Protein AF-A0A924A4Z1-F1 (afdb_monomer_lite)

pLDDT: mean 86.4, std 11.59, range [48.19, 97.5]

Structure (mmCIF, N/CA/C/O backbone):
data_AF-A0A924A4Z1-F1
#
_entry.id   AF-A0A924A4Z1-F1
#
loop_
_atom_site.group_PDB
_atom_site.id
_atom_site.type_symbol
_atom_site.label_atom_id
_atom_site.label_alt_id
_atom_site.label_comp_id
_atom_site.label_asym_id
_atom_site.label_entity_id
_atom_site.label_seq_id
_atom_site.pdbx_PDB_ins_code
_atom_site.Cartn_x
_atom_site.Cartn_y
_atom_site.Cartn_z
_atom_site.occupancy
_atom_site.B_iso_or_equiv
_atom_site.auth_seq_id
_atom_site.auth_comp_id
_atom_site.auth_asym_id
_atom_site.auth_atom_id
_atom_site.pdbx_PDB_model_num
ATOM 1 N N . MET A 1 1 ? -1.422 -0.629 0.205 1.00 92.12 1 MET A N 1
ATOM 2 C CA . MET A 1 1 ? -0.437 -0.973 -0.841 1.00 92.12 1 MET A CA 1
ATOM 3 C C . MET A 1 1 ? 0.072 0.303 -1.486 1.00 92.12 1 MET A C 1
ATOM 5 O O . MET A 1 1 ? -0.735 1.196 -1.725 1.00 92.12 1 MET A O 1
ATOM 9 N N . LEU A 1 2 ? 1.383 0.401 -1.716 1.00 89.94 2 LEU A N 1
ATOM 10 C CA . LEU A 1 2 ? 2.022 1.593 -2.284 1.00 89.94 2 LEU A CA 1
ATOM 11 C C . LEU A 1 2 ? 2.417 1.379 -3.752 1.00 89.94 2 LEU A C 1
ATOM 13 O O . LEU A 1 2 ? 2.917 0.307 -4.111 1.00 89.94 2 LEU A O 1
ATOM 17 N N . GLY A 1 3 ? 2.223 2.412 -4.569 1.00 86.44 3 GLY A N 1
ATOM 18 C CA . GLY A 1 3 ? 2.464 2.406 -6.009 1.00 86.44 3 GLY A CA 1
ATOM 19 C C . GLY A 1 3 ? 3.939 2.302 -6.414 1.00 86.44 3 GLY A C 1
ATOM 20 O O . GLY A 1 3 ? 4.855 2.398 -5.589 1.00 86.44 3 GLY A O 1
ATOM 21 N N . SER A 1 4 ? 4.161 2.007 -7.694 1.00 85.06 4 SER A N 1
ATOM 22 C CA . SER A 1 4 ? 5.479 1.907 -8.320 1.00 85.06 4 SER A CA 1
ATOM 23 C C . SER A 1 4 ? 5.419 2.295 -9.794 1.00 85.06 4 SER A C 1
ATOM 25 O O . SER A 1 4 ? 4.556 1.812 -10.533 1.00 85.06 4 SER A O 1
ATOM 27 N N . ALA A 1 5 ? 6.424 3.061 -10.226 1.00 82.50 5 ALA A N 1
ATOM 28 C CA . ALA A 1 5 ? 6.634 3.469 -11.610 1.00 82.50 5 ALA A CA 1
ATOM 29 C C . ALA A 1 5 ? 7.163 2.342 -12.514 1.00 82.50 5 ALA A C 1
ATOM 31 O O . ALA A 1 5 ? 7.508 2.580 -13.666 1.00 82.50 5 ALA A O 1
ATOM 32 N N . ASN A 1 6 ? 7.212 1.102 -12.020 1.00 84.44 6 ASN A N 1
ATOM 33 C CA . ASN A 1 6 ? 7.489 -0.093 -12.807 1.00 84.44 6 ASN A CA 1
ATOM 34 C C . ASN A 1 6 ? 6.265 -1.031 -12.783 1.00 84.44 6 ASN A C 1
ATOM 36 O O . ASN A 1 6 ? 5.872 -1.512 -11.721 1.00 84.44 6 ASN A O 1
ATOM 40 N N . LEU A 1 7 ? 5.635 -1.258 -13.943 1.00 84.19 7 LEU A N 1
ATOM 41 C CA . LEU A 1 7 ? 4.348 -1.962 -14.035 1.00 84.19 7 LEU A CA 1
ATOM 42 C C . LEU A 1 7 ? 4.433 -3.431 -13.570 1.00 84.19 7 LEU A C 1
ATOM 44 O O . LEU A 1 7 ? 3.534 -3.865 -12.844 1.00 84.19 7 LEU A O 1
ATOM 48 N N . PRO A 1 8 ? 5.505 -4.190 -13.881 1.00 86.56 8 PRO A N 1
ATOM 49 C CA . PRO A 1 8 ? 5.734 -5.500 -13.271 1.00 86.56 8 PRO A CA 1
ATOM 50 C C . PRO A 1 8 ? 5.772 -5.456 -11.738 1.00 86.56 8 PRO A C 1
ATOM 52 O O . PRO A 1 8 ? 5.078 -6.231 -11.083 1.00 86.56 8 PRO A O 1
ATOM 55 N N . THR A 1 9 ? 6.511 -4.506 -11.154 1.00 86.44 9 THR A N 1
ATOM 56 C CA . THR A 1 9 ? 6.572 -4.312 -9.694 1.00 86.44 9 THR A CA 1
ATOM 57 C C . THR A 1 9 ? 5.196 -3.983 -9.116 1.00 86.44 9 THR A C 1
ATOM 59 O O . THR A 1 9 ? 4.805 -4.546 -8.094 1.00 86.44 9 THR A O 1
ATOM 62 N N . LEU A 1 10 ? 4.443 -3.094 -9.770 1.00 88.94 10 LEU A N 1
ATOM 63 C CA . LEU A 1 10 ? 3.084 -2.729 -9.371 1.00 88.94 10 LEU A CA 1
ATOM 64 C C . LEU A 1 10 ? 2.155 -3.951 -9.374 1.00 88.94 10 LEU A C 1
ATOM 66 O O . LEU A 1 10 ? 1.456 -4.206 -8.396 1.00 88.94 10 LEU A O 1
ATOM 70 N N . THR A 1 11 ? 2.201 -4.735 -10.450 1.00 90.38 11 THR A N 1
ATOM 71 C CA . THR A 1 11 ? 1.387 -5.944 -10.624 1.00 90.38 11 THR A CA 1
ATOM 72 C C . THR A 1 11 ? 1.734 -7.002 -9.580 1.00 90.38 11 THR A C 1
ATOM 74 O O . THR A 1 11 ? 0.835 -7.612 -9.003 1.00 90.38 11 THR A O 1
ATOM 77 N N . ASN A 1 12 ? 3.023 -7.184 -9.278 1.00 90.12 12 ASN A N 1
ATOM 78 C CA . ASN A 1 12 ? 3.459 -8.093 -8.222 1.00 90.12 12 ASN A CA 1
ATOM 79 C C . ASN A 1 12 ? 2.903 -7.670 -6.854 1.00 90.12 12 ASN A C 1
ATOM 81 O O . ASN A 1 12 ? 2.313 -8.479 -6.142 1.00 90.12 12 ASN A O 1
ATOM 85 N N . ARG A 1 13 ? 2.990 -6.375 -6.519 1.00 92.19 13 ARG A N 1
ATOM 86 C CA . ARG A 1 13 ? 2.406 -5.837 -5.278 1.00 92.19 13 ARG A CA 1
ATOM 87 C C . ARG A 1 13 ? 0.898 -6.067 -5.213 1.00 92.19 13 ARG A C 1
ATOM 89 O O . ARG A 1 13 ? 0.402 -6.431 -4.150 1.00 92.19 13 ARG A O 1
ATOM 96 N N . VAL A 1 14 ? 0.183 -5.902 -6.330 1.00 94.62 14 VAL A N 1
ATOM 97 C CA . VAL A 1 14 ? -1.258 -6.197 -6.411 1.00 94.62 14 VAL A CA 1
ATOM 98 C C . VAL A 1 14 ? -1.539 -7.662 -6.089 1.00 94.62 14 VAL A C 1
ATOM 100 O O . VAL A 1 14 ? -2.450 -7.936 -5.312 1.00 94.62 14 VAL A O 1
ATOM 103 N N . ASN A 1 15 ? -0.762 -8.597 -6.642 1.00 93.25 15 ASN A N 1
ATOM 104 C CA . ASN A 1 15 ? -0.931 -10.024 -6.356 1.00 93.25 15 ASN A CA 1
ATOM 105 C C . ASN A 1 15 ? -0.699 -10.328 -4.868 1.00 93.25 15 ASN A C 1
ATOM 107 O O . ASN A 1 15 ? -1.556 -10.937 -4.236 1.00 93.25 15 ASN A O 1
ATOM 111 N N . ILE A 1 16 ? 0.373 -9.793 -4.282 1.00 92.12 16 ILE A N 1
ATOM 112 C CA . ILE A 1 16 ? 0.667 -9.930 -2.847 1.00 92.12 16 ILE A CA 1
ATOM 113 C C . ILE A 1 16 ? -0.482 -9.383 -1.985 1.00 92.12 16 ILE A C 1
ATOM 115 O O . ILE A 1 16 ? -0.932 -10.022 -1.032 1.00 92.12 16 ILE A O 1
ATOM 119 N N . ALA A 1 17 ? -0.981 -8.186 -2.308 1.00 93.62 17 ALA A N 1
ATOM 120 C CA . ALA A 1 17 ? -2.090 -7.578 -1.579 1.00 93.62 17 ALA A CA 1
ATOM 121 C C . ALA A 1 17 ? -3.379 -8.406 -1.699 1.00 93.62 17 ALA A C 1
ATOM 123 O O . ALA A 1 17 ? -4.127 -8.513 -0.728 1.00 93.62 17 ALA A O 1
ATOM 124 N N . LEU A 1 18 ? -3.622 -9.016 -2.861 1.00 94.31 18 LEU A N 1
ATOM 125 C CA . LEU A 1 18 ? -4.758 -9.900 -3.097 1.00 94.31 18 LEU A CA 1
ATOM 126 C C . LEU A 1 18 ? -4.661 -11.204 -2.295 1.00 94.31 18 LEU A C 1
ATOM 128 O O . LEU A 1 18 ? -5.664 -11.654 -1.738 1.00 94.31 18 LEU A O 1
ATOM 132 N N . ASP A 1 19 ? -3.473 -11.793 -2.197 1.00 93.00 19 ASP A N 1
ATOM 133 C CA . ASP A 1 19 ? -3.257 -13.002 -1.402 1.00 93.00 19 ASP A CA 1
ATOM 134 C C . ASP A 1 19 ? -3.459 -12.717 0.087 1.00 93.00 19 ASP A C 1
ATOM 136 O O . ASP A 1 19 ? -4.177 -13.450 0.771 1.00 93.00 19 ASP A O 1
ATOM 140 N N . LEU A 1 20 ? -2.941 -11.587 0.582 1.00 91.88 20 LEU A N 1
ATOM 141 C CA . LEU A 1 20 ? -3.221 -11.127 1.943 1.00 91.88 20 LEU A CA 1
ATOM 142 C C . LEU A 1 20 ? -4.716 -10.884 2.165 1.00 91.88 20 LEU A C 1
ATOM 144 O O . LEU A 1 20 ? -5.249 -11.329 3.181 1.00 91.88 20 LEU A O 1
ATOM 148 N N . TYR A 1 21 ? -5.396 -10.235 1.217 1.00 93.38 21 TYR A N 1
ATOM 149 C CA . TYR A 1 21 ? -6.834 -9.981 1.284 1.00 93.38 21 TYR A CA 1
ATOM 150 C C . TYR A 1 21 ? -7.633 -11.275 1.472 1.00 93.38 21 TYR A C 1
ATOM 152 O O . TYR A 1 21 ? -8.470 -11.364 2.372 1.00 93.38 21 TYR A O 1
ATOM 160 N N . ARG A 1 22 ? -7.298 -12.313 0.697 1.00 90.38 22 ARG A N 1
ATOM 161 C CA . ARG A 1 22 ? -7.956 -13.627 0.740 1.00 90.38 22 ARG A CA 1
ATOM 162 C C . ARG A 1 22 ? -7.606 -14.430 1.994 1.00 90.38 22 ARG A C 1
ATOM 164 O O . ARG A 1 22 ? -8.496 -14.993 2.625 1.00 90.38 22 ARG A O 1
ATOM 171 N N . ILE A 1 23 ? -6.328 -14.487 2.371 1.00 91.50 23 ILE A N 1
ATOM 172 C CA . ILE A 1 23 ? -5.838 -15.353 3.458 1.00 91.50 23 ILE A CA 1
ATOM 173 C C . ILE A 1 23 ? -6.138 -14.756 4.837 1.00 91.50 23 ILE A C 1
ATOM 175 O O . ILE A 1 23 ? -6.455 -15.485 5.778 1.00 91.50 23 ILE A O 1
ATOM 179 N N . LYS A 1 24 ? -6.008 -13.433 4.986 1.00 87.38 24 LYS A N 1
ATOM 180 C CA . LYS A 1 24 ? -6.150 -12.740 6.276 1.00 87.38 24 LYS A CA 1
ATOM 181 C C . LYS A 1 24 ? -7.544 -12.170 6.520 1.00 87.38 24 LYS A C 1
ATOM 183 O O . LYS A 1 24 ? -7.746 -11.617 7.594 1.00 87.38 24 LYS A O 1
ATOM 188 N N . LYS A 1 25 ? -8.485 -12.341 5.578 1.00 85.75 25 LYS A N 1
ATOM 189 C CA . LYS A 1 25 ? -9.837 -11.755 5.625 1.00 85.75 25 LYS A CA 1
ATOM 190 C C . LYS A 1 25 ? -9.777 -10.242 5.868 1.00 85.75 25 LYS A C 1
ATOM 192 O O . LYS A 1 25 ? -10.322 -9.744 6.843 1.00 85.75 25 LYS A O 1
ATOM 197 N N . ILE A 1 26 ? -9.037 -9.532 5.019 1.00 92.25 26 ILE A N 1
ATOM 198 C CA . ILE A 1 26 ? -8.885 -8.075 5.134 1.00 92.25 26 ILE A CA 1
ATOM 199 C C . ILE A 1 26 ? -10.195 -7.391 4.727 1.00 92.25 26 ILE A C 1
ATOM 201 O O . ILE A 1 26 ? -10.719 -7.673 3.654 1.00 92.25 26 ILE A O 1
ATOM 205 N N . ASP A 1 27 ? -10.688 -6.460 5.544 1.00 92.69 27 ASP A N 1
ATOM 206 C CA . ASP A 1 27 ? -11.965 -5.775 5.292 1.00 92.69 27 ASP A CA 1
ATOM 207 C C . ASP A 1 27 ? -11.857 -4.663 4.240 1.00 92.69 27 ASP A C 1
ATOM 209 O O . ASP A 1 27 ? -12.751 -4.474 3.414 1.00 92.69 27 ASP A O 1
ATOM 213 N N . LYS A 1 28 ? -10.758 -3.901 4.281 1.00 95.38 28 LYS A N 1
ATOM 214 C CA . LYS A 1 28 ? -10.543 -2.701 3.464 1.00 95.38 28 LYS A CA 1
ATOM 215 C C . LYS A 1 28 ? -9.139 -2.708 2.865 1.00 95.38 28 LYS A C 1
ATOM 217 O O . LYS A 1 28 ? -8.161 -3.020 3.542 1.00 95.38 28 LYS A O 1
ATOM 222 N N . ILE A 1 29 ? -9.018 -2.310 1.603 1.00 97.00 29 ILE A N 1
ATOM 223 C CA . ILE A 1 29 ? -7.738 -2.133 0.913 1.00 97.00 29 ILE A CA 1
ATOM 224 C C . ILE A 1 29 ? -7.536 -0.651 0.625 1.00 97.00 29 ILE A C 1
ATOM 226 O O . ILE A 1 29 ? -8.370 -0.018 -0.009 1.00 97.00 29 ILE A O 1
ATOM 230 N N . ILE A 1 30 ? -6.391 -0.106 1.031 1.00 97.38 30 ILE A N 1
ATOM 231 C CA . ILE A 1 30 ? -5.952 1.227 0.607 1.00 97.38 30 ILE A CA 1
ATOM 232 C C . ILE A 1 30 ? -4.894 1.079 -0.486 1.00 97.38 30 ILE A C 1
ATOM 234 O O . ILE A 1 30 ? -3.904 0.360 -0.300 1.00 97.38 30 ILE A O 1
ATOM 238 N N . VAL A 1 31 ? -5.070 1.784 -1.600 1.00 96.75 31 VAL A N 1
ATOM 239 C CA . VAL A 1 31 ? -4.091 1.911 -2.686 1.00 96.75 31 VAL A CA 1
ATOM 240 C C . VAL A 1 31 ? -3.624 3.366 -2.771 1.00 96.75 31 VAL A 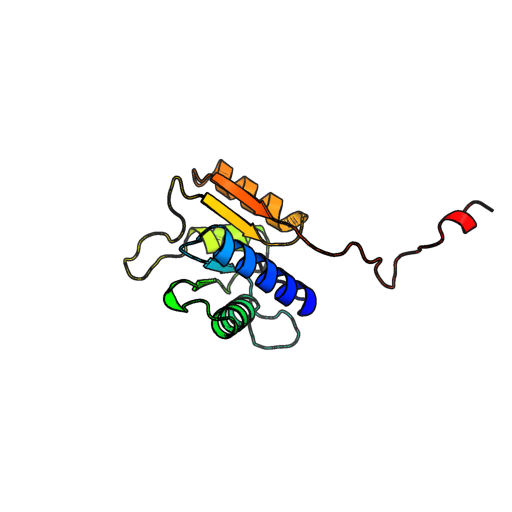C 1
ATOM 242 O O . VAL A 1 31 ? -4.441 4.272 -2.907 1.00 96.75 31 VAL A O 1
ATOM 245 N N . SER A 1 32 ? -2.317 3.598 -2.639 1.00 95.06 32 SER A N 1
ATOM 246 C CA . SER A 1 32 ? -1.720 4.940 -2.548 1.00 95.06 32 SER A CA 1
ATOM 247 C C . SER A 1 32 ? -0.555 5.070 -3.524 1.00 95.06 32 SER A C 1
ATOM 249 O O . SER A 1 32 ? 0.362 4.246 -3.504 1.00 95.06 32 SER A O 1
ATOM 251 N N . GLY A 1 33 ? -0.617 6.058 -4.415 1.00 91.69 33 GLY A N 1
ATOM 252 C CA . GLY A 1 33 ? 0.370 6.268 -5.473 1.00 91.69 33 GLY A CA 1
ATOM 253 C C . GLY A 1 33 ? -0.066 7.339 -6.470 1.00 91.69 33 GLY A C 1
ATOM 254 O O . GLY A 1 33 ? -1.167 7.276 -7.025 1.00 91.69 33 GLY A O 1
ATOM 255 N N . GLY A 1 34 ? 0.808 8.319 -6.691 1.00 87.25 34 GLY A N 1
ATOM 256 C CA . GLY A 1 34 ? 0.515 9.514 -7.468 1.00 87.25 34 GLY A CA 1
ATOM 257 C C . GLY A 1 34 ? 0.356 9.334 -8.974 1.00 87.25 34 GLY A C 1
ATOM 258 O O . GLY A 1 34 ? 0.535 8.258 -9.549 1.00 87.25 34 GLY A O 1
ATOM 259 N N . CYS A 1 35 ? 0.030 10.450 -9.623 1.00 81.75 35 CYS A N 1
ATOM 260 C CA . CYS A 1 35 ? -0.075 10.571 -11.075 1.00 81.75 35 CYS A CA 1
ATOM 261 C C . CYS A 1 35 ? 1.265 10.958 -11.717 1.00 81.75 35 CYS A C 1
ATOM 263 O O . CYS A 1 35 ? 2.035 11.733 -11.144 1.00 81.75 35 CYS A O 1
ATOM 265 N N . GLY A 1 36 ? 1.521 10.461 -12.931 1.00 60.62 36 GLY A N 1
ATOM 266 C CA . GLY A 1 36 ? 2.717 10.802 -13.715 1.00 60.62 36 GLY A CA 1
ATOM 267 C C . GLY A 1 36 ? 3.849 9.775 -13.659 1.00 60.62 36 GLY A C 1
ATOM 268 O O . GLY A 1 36 ? 4.930 10.027 -14.189 1.00 60.62 36 GLY A O 1
ATOM 269 N N . ALA A 1 37 ? 3.611 8.611 -13.058 1.00 54.06 37 ALA A N 1
ATOM 270 C CA . ALA A 1 37 ? 4.444 7.439 -13.275 1.00 54.06 37 ALA A CA 1
ATOM 271 C C . ALA A 1 37 ? 4.048 6.754 -14.600 1.00 54.06 37 ALA A C 1
ATOM 273 O O . ALA A 1 37 ? 2.871 6.715 -14.945 1.00 54.06 37 ALA A O 1
ATOM 274 N N . HIS A 1 38 ? 5.020 6.194 -15.334 1.00 48.19 38 HIS A N 1
ATOM 275 C CA . HIS A 1 38 ? 4.832 5.423 -16.584 1.00 48.19 38 HIS A CA 1
ATOM 276 C C . HIS A 1 38 ? 4.428 6.178 -17.860 1.00 48.19 38 HIS A C 1
ATOM 278 O O . HIS A 1 38 ? 3.641 5.638 -18.625 1.00 48.19 38 HIS A O 1
ATOM 284 N N . THR A 1 39 ? 4.908 7.391 -18.166 1.00 50.44 39 THR A N 1
ATOM 285 C CA . THR A 1 39 ? 4.579 8.102 -19.444 1.00 50.44 39 THR A CA 1
ATOM 286 C C . THR A 1 39 ? 3.071 8.272 -19.752 1.00 50.44 39 THR A C 1
ATOM 288 O O . THR A 1 39 ? 2.699 8.802 -20.794 1.00 50.44 39 THR A O 1
ATOM 291 N N . SER A 1 40 ? 2.207 7.844 -18.835 1.00 54.34 40 SER A N 1
ATOM 292 C CA . SER A 1 40 ? 0.767 7.688 -18.946 1.00 54.34 40 SER A CA 1
ATOM 293 C C . SER A 1 40 ? 0.123 8.695 -18.007 1.00 54.34 40 SER A C 1
ATOM 295 O O . SER A 1 40 ? 0.654 9.008 -16.940 1.00 54.34 40 SER A O 1
ATOM 297 N N . SER A 1 41 ? -1.034 9.215 -18.400 1.00 65.06 41 SER A N 1
ATOM 298 C CA . SER A 1 41 ? -1.850 10.109 -17.577 1.00 65.06 41 SER A CA 1
ATOM 299 C C . SER A 1 41 ? -2.518 9.395 -16.393 1.00 65.06 41 SER A C 1
ATOM 301 O O . SER A 1 41 ? -3.115 10.060 -15.548 1.00 65.06 41 SER A O 1
ATOM 303 N N . ILE A 1 42 ? -2.423 8.063 -16.311 1.00 75.38 42 ILE A N 1
ATOM 304 C CA . ILE A 1 42 ? -3.053 7.245 -15.269 1.00 75.38 42 ILE A CA 1
ATOM 305 C C . ILE A 1 42 ? -2.176 7.207 -14.010 1.00 75.38 42 ILE A C 1
ATOM 307 O O . ILE A 1 42 ? -0.973 6.960 -14.071 1.00 75.38 42 ILE A O 1
ATOM 311 N N . CYS A 1 43 ? -2.792 7.433 -12.850 1.00 88.44 43 CYS A N 1
ATOM 312 C CA . CYS A 1 43 ? -2.124 7.372 -11.552 1.00 88.44 43 CYS A CA 1
ATOM 313 C C . CYS A 1 43 ? -1.932 5.921 -11.100 1.00 88.44 43 CYS A C 1
ATOM 315 O O . CYS A 1 43 ? -2.800 5.073 -11.325 1.00 88.44 43 CYS A O 1
ATOM 317 N N . GLU A 1 44 ? -0.831 5.636 -10.402 1.00 91.06 44 GLU A N 1
ATOM 318 C CA . GLU A 1 44 ? -0.507 4.278 -9.941 1.00 91.06 44 GLU A CA 1
ATOM 319 C C . GLU A 1 44 ? -1.639 3.689 -9.089 1.00 91.06 44 GLU A C 1
ATOM 321 O O . GLU A 1 44 ? -1.967 2.511 -9.217 1.00 91.06 44 GLU A O 1
ATOM 326 N N . ALA A 1 45 ? -2.282 4.504 -8.247 1.00 94.12 45 ALA A N 1
ATOM 327 C CA . ALA A 1 45 ? -3.393 4.050 -7.418 1.00 94.12 45 ALA A CA 1
ATOM 328 C C . ALA A 1 45 ? -4.662 3.700 -8.209 1.00 94.12 45 ALA A C 1
ATOM 330 O O . ALA A 1 45 ? -5.386 2.788 -7.804 1.00 94.12 45 ALA A O 1
ATOM 331 N N . THR A 1 46 ? -4.916 4.353 -9.348 1.00 93.69 46 THR A N 1
ATOM 332 C CA . THR A 1 46 ? -5.998 3.942 -10.258 1.00 93.69 46 THR A CA 1
ATOM 333 C C . THR A 1 46 ? -5.686 2.594 -10.888 1.00 93.69 46 THR A C 1
ATOM 335 O O . THR A 1 46 ? -6.538 1.711 -10.864 1.00 93.69 46 THR A O 1
ATOM 338 N N . GLU A 1 47 ? -4.461 2.399 -11.373 1.00 93.25 47 GLU A N 1
ATOM 339 C CA . GLU A 1 47 ? -4.052 1.122 -11.963 1.00 93.25 47 GLU A CA 1
ATOM 340 C C . GLU A 1 47 ? -4.162 -0.024 -10.944 1.00 93.25 47 GLU A C 1
ATOM 342 O O . GLU A 1 47 ? -4.763 -1.062 -11.218 1.00 93.25 47 GLU A O 1
ATOM 347 N N . MET A 1 48 ? -3.689 0.199 -9.713 1.00 95.38 48 MET A N 1
ATOM 348 C CA . MET A 1 48 ? -3.837 -0.763 -8.616 1.00 95.38 48 MET A CA 1
ATOM 349 C C . MET A 1 48 ? -5.303 -1.106 -8.328 1.00 95.38 48 MET A C 1
ATOM 351 O O . MET A 1 48 ? -5.632 -2.283 -8.173 1.00 95.38 48 MET A O 1
ATOM 355 N N . LYS A 1 49 ? -6.190 -0.102 -8.261 1.00 96.62 49 LYS A N 1
ATOM 356 C CA . LYS A 1 49 ? -7.629 -0.321 -8.051 1.00 96.62 49 LYS A CA 1
ATOM 357 C C . LYS A 1 49 ? -8.227 -1.156 -9.185 1.00 96.62 49 LYS A C 1
ATOM 359 O O . LYS A 1 49 ? -8.908 -2.140 -8.907 1.00 96.62 49 LYS A O 1
ATOM 364 N N . ASN A 1 50 ? -7.940 -0.805 -10.436 1.00 95.19 50 ASN A N 1
ATOM 365 C CA . ASN A 1 50 ? -8.464 -1.504 -11.610 1.00 95.19 50 ASN A CA 1
ATOM 366 C C . ASN A 1 50 ? -8.042 -2.979 -11.622 1.00 95.19 50 ASN A C 1
ATOM 368 O O . ASN A 1 50 ? -8.881 -3.859 -11.815 1.00 95.19 50 ASN A O 1
ATOM 372 N N . LEU A 1 51 ? -6.765 -3.261 -11.346 1.00 95.62 51 LEU A N 1
ATOM 373 C CA . LEU A 1 51 ? -6.247 -4.629 -11.285 1.00 95.62 51 LEU A CA 1
ATOM 374 C C . LEU A 1 51 ? -6.886 -5.451 -10.155 1.00 95.62 51 LEU A C 1
ATOM 376 O O . LEU A 1 51 ? -7.160 -6.637 -10.344 1.00 95.62 51 LEU A O 1
ATOM 380 N N . LEU A 1 52 ? -7.142 -4.846 -8.990 1.00 97.44 52 LEU A N 1
ATOM 381 C CA . LEU A 1 52 ? -7.821 -5.515 -7.873 1.00 97.44 52 LEU A CA 1
ATOM 382 C C . LEU A 1 52 ? -9.284 -5.840 -8.206 1.00 97.44 52 LEU A C 1
ATOM 384 O O . LEU A 1 52 ? -9.720 -6.972 -7.983 1.00 97.44 52 LEU A O 1
ATOM 388 N N . VAL A 1 53 ? -10.020 -4.886 -8.784 1.00 97.50 53 VAL A N 1
ATOM 389 C CA . VAL A 1 53 ? -11.415 -5.088 -9.214 1.00 97.50 53 VAL A CA 1
ATOM 390 C C . VAL A 1 53 ? -11.497 -6.179 -10.281 1.00 97.50 53 VAL A C 1
ATOM 392 O O . VAL A 1 53 ? -12.301 -7.101 -10.157 1.00 97.50 53 VAL A O 1
ATOM 395 N N . ALA A 1 54 ? -10.602 -6.157 -11.274 1.00 97.00 54 ALA A N 1
ATOM 396 C CA . ALA A 1 54 ? -10.524 -7.193 -12.307 1.00 97.00 54 ALA A CA 1
ATOM 397 C C . ALA A 1 54 ? -10.249 -8.600 -11.735 1.00 97.00 54 ALA A C 1
ATOM 399 O O . ALA A 1 54 ? -10.629 -9.602 -12.337 1.00 97.00 54 ALA A O 1
ATOM 400 N N . LYS A 1 55 ? -9.614 -8.688 -10.559 1.00 96.25 55 LYS A N 1
ATOM 401 C CA . LYS A 1 55 ? -9.328 -9.941 -9.837 1.00 96.25 55 LYS A CA 1
ATOM 402 C C . LYS A 1 55 ? -10.407 -10.322 -8.807 1.00 96.25 55 LYS A C 1
ATOM 404 O O . LYS A 1 55 ? -10.207 -11.274 -8.044 1.00 96.25 55 LYS A O 1
ATOM 409 N N . GLY A 1 56 ? -11.543 -9.618 -8.801 1.00 95.31 56 GLY A N 1
ATOM 410 C CA . GLY A 1 56 ? -12.738 -9.955 -8.021 1.00 95.31 56 GLY A CA 1
ATOM 411 C C . GLY A 1 56 ? -12.835 -9.295 -6.644 1.00 95.31 56 GLY A C 1
ATOM 412 O O . GLY A 1 56 ? -13.649 -9.726 -5.831 1.00 95.31 56 GLY A O 1
ATOM 413 N N . VAL A 1 57 ? -12.019 -8.278 -6.352 1.00 96.50 57 VAL A N 1
ATOM 414 C CA . VAL A 1 57 ? -12.161 -7.484 -5.121 1.00 96.50 57 VAL A CA 1
ATOM 415 C C . VAL A 1 57 ? -13.315 -6.494 -5.288 1.00 96.50 57 VAL A C 1
ATOM 417 O O . VAL A 1 57 ? -13.391 -5.790 -6.294 1.00 96.50 57 VAL A O 1
ATOM 420 N N . ALA A 1 58 ? -14.206 -6.421 -4.298 1.00 95.44 58 ALA A N 1
ATOM 421 C CA . ALA A 1 58 ? -15.344 -5.508 -4.335 1.00 95.44 58 ALA A CA 1
ATOM 422 C C . ALA A 1 58 ? -14.879 -4.043 -4.325 1.00 95.44 58 ALA A C 1
ATOM 424 O O . ALA A 1 58 ? -14.080 -3.643 -3.476 1.00 95.44 58 ALA A O 1
ATOM 425 N N . GLU A 1 59 ? -15.387 -3.228 -5.250 1.00 95.38 59 GLU A N 1
ATOM 426 C CA . GLU A 1 59 ? -14.907 -1.855 -5.448 1.00 95.38 59 GLU A CA 1
ATOM 427 C C . GLU A 1 59 ? -15.072 -0.971 -4.199 1.00 95.38 59 GLU A C 1
ATOM 429 O O . GLU A 1 59 ? -14.181 -0.188 -3.875 1.00 95.38 59 GLU A O 1
ATOM 434 N N . ASN A 1 60 ? -16.166 -1.153 -3.457 1.00 94.12 60 ASN A N 1
ATOM 435 C CA . ASN A 1 60 ? -16.469 -0.448 -2.205 1.00 94.12 60 ASN A CA 1
ATOM 436 C C . ASN A 1 60 ? -15.516 -0.788 -1.041 1.00 94.12 60 ASN A C 1
ATOM 438 O O . ASN A 1 60 ? -15.494 -0.089 -0.030 1.00 94.12 60 ASN A O 1
ATOM 442 N N . SER A 1 61 ? -14.718 -1.851 -1.170 1.00 94.75 61 SER A N 1
ATOM 443 C CA . SER A 1 61 ? -13.673 -2.197 -0.202 1.00 94.75 61 SER A CA 1
ATOM 444 C C . SER A 1 61 ? -12.329 -1.528 -0.514 1.00 94.75 61 SER A C 1
ATOM 446 O O . SER A 1 61 ? -11.410 -1.611 0.301 1.00 94.75 61 SER A O 1
ATOM 448 N N . ILE A 1 62 ? -12.195 -0.852 -1.666 1.00 97.38 62 ILE A N 1
ATOM 449 C CA . ILE A 1 62 ? -10.937 -0.264 -2.138 1.00 97.38 62 ILE A CA 1
ATOM 450 C C . ILE A 1 62 ? -10.979 1.264 -2.036 1.00 97.38 62 ILE A C 1
ATOM 452 O O . ILE A 1 62 ? -11.726 1.944 -2.738 1.00 97.38 62 ILE A O 1
ATOM 456 N N . TYR A 1 63 ? -10.078 1.813 -1.230 1.00 97.19 63 TYR A N 1
ATOM 457 C CA . TYR A 1 63 ? -9.901 3.242 -1.007 1.00 97.19 63 TYR A CA 1
ATOM 458 C C . TYR A 1 63 ? -8.649 3.725 -1.732 1.00 97.19 63 TYR A C 1
ATOM 460 O O . TYR A 1 63 ? -7.564 3.167 -1.565 1.00 97.19 63 TYR A O 1
ATOM 468 N N . LYS A 1 64 ? -8.802 4.761 -2.556 1.00 95.19 64 LYS A N 1
ATOM 469 C CA . LYS A 1 64 ? -7.761 5.231 -3.473 1.00 95.19 64 LYS A CA 1
ATOM 470 C C . LYS A 1 64 ? -7.201 6.587 -3.045 1.00 95.19 64 LYS A C 1
ATOM 472 O O . LYS A 1 64 ? -7.958 7.483 -2.686 1.00 95.19 64 LYS A O 1
ATOM 477 N N . GLU A 1 65 ? -5.886 6.742 -3.160 1.00 94.94 65 GLU A N 1
ATOM 478 C CA . GLU A 1 65 ? -5.149 7.981 -2.910 1.00 94.94 65 GLU A CA 1
ATOM 479 C C . GLU A 1 65 ? -4.133 8.246 -4.039 1.00 94.94 65 GLU A C 1
ATOM 481 O O . GLU A 1 65 ? -3.289 7.400 -4.320 1.00 94.94 65 GLU A O 1
ATOM 486 N N . GLU A 1 66 ? -4.222 9.409 -4.697 1.00 94.19 66 GLU A N 1
ATOM 487 C CA . GLU A 1 66 ? -3.518 9.719 -5.965 1.00 94.19 66 GLU A CA 1
ATOM 488 C C . GLU A 1 66 ? -2.625 10.968 -5.923 1.00 94.19 66 GLU A C 1
ATOM 490 O O . GLU A 1 66 ? -2.111 11.420 -6.946 1.00 94.19 66 GLU A O 1
ATOM 495 N N . ASN A 1 67 ? -2.444 11.568 -4.754 1.00 90.50 67 ASN A N 1
ATOM 496 C CA . ASN A 1 67 ? -1.696 12.809 -4.580 1.00 90.50 67 ASN A CA 1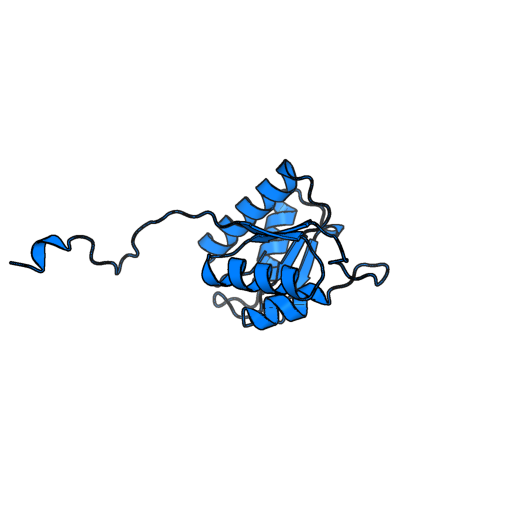
ATOM 497 C C . ASN A 1 67 ? -0.248 12.569 -4.133 1.00 90.50 67 ASN A C 1
ATOM 499 O O . ASN A 1 67 ? 0.572 13.494 -4.153 1.00 90.50 67 ASN A O 1
ATOM 503 N N . SER A 1 68 ? 0.088 11.356 -3.700 1.00 87.56 68 SER A N 1
ATOM 504 C CA . SER A 1 68 ? 1.398 11.037 -3.150 1.00 87.56 68 SER A CA 1
ATOM 505 C C . SER A 1 68 ? 2.517 11.005 -4.196 1.00 87.56 68 SER A C 1
ATOM 507 O O . SER A 1 68 ? 2.421 10.401 -5.255 1.00 87.56 68 SER A O 1
ATOM 509 N N . LYS A 1 69 ? 3.648 11.635 -3.873 1.00 86.94 69 LYS A N 1
ATOM 510 C CA . LYS A 1 69 ? 4.897 11.587 -4.661 1.00 86.94 69 LYS A CA 1
ATOM 511 C C . LYS A 1 69 ? 6.075 11.038 -3.861 1.00 86.94 69 LYS A C 1
ATOM 513 O O . LYS A 1 69 ? 7.156 10.829 -4.397 1.00 86.94 69 LYS A O 1
ATOM 518 N N . THR A 1 70 ? 5.890 10.852 -2.557 1.00 84.12 70 THR A N 1
ATOM 519 C CA . THR A 1 70 ? 6.929 10.412 -1.623 1.00 84.12 70 THR A CA 1
ATOM 520 C C . THR A 1 70 ? 6.359 9.426 -0.613 1.00 84.12 70 THR A C 1
ATOM 522 O O . THR A 1 70 ? 5.162 9.423 -0.326 1.00 84.12 70 THR A O 1
ATOM 525 N N . THR A 1 71 ? 7.233 8.646 0.019 1.00 82.75 71 THR A N 1
ATOM 526 C CA . THR A 1 71 ? 6.889 7.712 1.106 1.00 82.75 71 THR A CA 1
ATO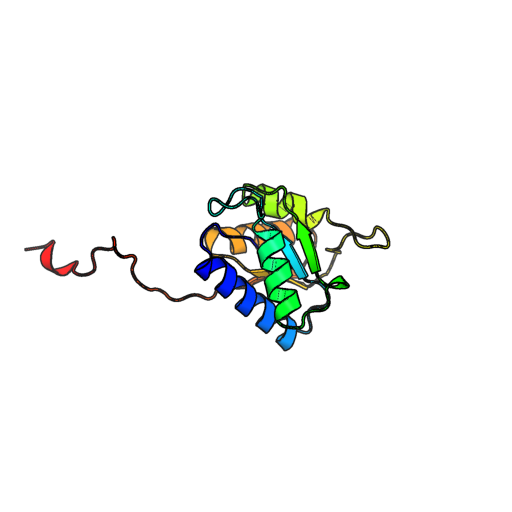M 527 C C . THR A 1 71 ? 6.159 8.387 2.265 1.00 82.75 71 THR A C 1
ATOM 529 O O . THR A 1 71 ? 5.246 7.811 2.852 1.00 82.75 71 THR A O 1
ATOM 532 N N . VAL A 1 72 ? 6.544 9.622 2.600 1.00 86.38 72 VAL A N 1
ATOM 533 C CA . VAL A 1 72 ? 5.897 10.390 3.671 1.00 86.38 72 VAL A CA 1
ATOM 534 C C . VAL A 1 72 ? 4.493 10.816 3.251 1.00 86.38 72 VAL A C 1
ATOM 536 O O . VAL A 1 72 ? 3.567 10.704 4.048 1.00 86.38 72 VAL A O 1
ATOM 539 N N . GLN A 1 73 ? 4.315 11.246 2.002 1.00 89.50 73 GLN A N 1
ATOM 540 C CA . GLN A 1 73 ? 2.997 11.597 1.474 1.00 89.50 73 GLN A CA 1
ATOM 541 C C . GLN A 1 73 ? 2.075 10.381 1.378 1.00 89.50 73 GLN A C 1
ATOM 543 O O . GLN A 1 73 ? 0.929 10.494 1.791 1.00 89.50 73 GLN A O 1
ATOM 548 N N . ASN A 1 74 ? 2.581 9.215 0.956 1.00 89.25 74 ASN A N 1
ATOM 549 C CA . ASN A 1 74 ? 1.823 7.959 0.988 1.00 89.25 74 ASN A CA 1
ATOM 550 C C . ASN A 1 74 ? 1.222 7.715 2.381 1.00 89.25 74 ASN A C 1
ATOM 552 O O . ASN A 1 74 ? 0.028 7.463 2.520 1.00 89.25 74 ASN A O 1
ATOM 556 N N . TYR A 1 75 ? 2.041 7.843 3.428 1.00 90.56 75 TYR A N 1
ATOM 557 C CA . TYR A 1 75 ? 1.593 7.705 4.813 1.00 90.56 75 TYR A CA 1
ATOM 558 C C . TYR A 1 75 ? 0.563 8.776 5.217 1.00 90.56 75 TYR A C 1
ATOM 560 O O . TYR A 1 75 ? -0.502 8.433 5.730 1.00 90.56 75 TYR A O 1
ATOM 568 N N . ILE A 1 76 ? 0.858 10.061 4.979 1.00 91.75 76 ILE A N 1
ATOM 569 C CA . ILE A 1 76 ? -0.007 11.180 5.392 1.00 91.75 76 ILE A CA 1
ATOM 570 C C . ILE A 1 76 ? -1.362 11.122 4.690 1.00 91.75 76 ILE A C 1
ATOM 572 O O . ILE A 1 76 ? -2.387 11.324 5.334 1.00 91.75 76 ILE A O 1
ATOM 576 N N . PHE A 1 77 ? -1.383 10.857 3.388 1.00 95.06 77 PHE A N 1
ATOM 577 C CA . PHE A 1 77 ? -2.616 10.870 2.615 1.00 95.06 77 PHE A CA 1
ATOM 578 C C . PHE A 1 77 ? -3.435 9.596 2.831 1.00 95.06 77 PHE A C 1
ATOM 580 O O . PHE A 1 77 ? -4.653 9.686 2.947 1.00 95.06 77 PHE A O 1
ATOM 587 N N . SER A 1 78 ? -2.794 8.436 3.022 1.00 93.81 78 SER A N 1
ATOM 588 C CA . SER A 1 78 ? -3.510 7.195 3.352 1.00 93.81 78 SER A CA 1
ATOM 589 C C . SER A 1 78 ? -4.230 7.268 4.704 1.00 93.81 78 SER A C 1
ATOM 591 O O . SER A 1 78 ? -5.373 6.830 4.809 1.00 93.81 78 SER A O 1
ATOM 593 N N . ARG A 1 79 ? -3.601 7.839 5.745 1.00 92.88 79 ARG A N 1
ATOM 594 C CA . ARG A 1 79 ? -4.181 7.871 7.107 1.00 92.88 79 ARG A CA 1
ATOM 595 C C . ARG A 1 79 ? -5.359 8.835 7.278 1.00 92.88 79 ARG A C 1
ATOM 597 O O . ARG A 1 79 ? -6.054 8.777 8.290 1.00 92.88 79 ARG A O 1
ATOM 604 N N . VAL A 1 80 ? -5.562 9.752 6.330 1.00 94.25 80 VAL A N 1
ATOM 605 C CA . VAL A 1 80 ? -6.663 10.731 6.370 1.00 94.25 80 VAL A CA 1
ATOM 606 C C . VAL A 1 80 ? -7.839 10.352 5.473 1.00 94.25 80 VAL A C 1
ATOM 608 O O . VAL A 1 80 ? -8.841 11.067 5.488 1.00 94.25 80 VAL A O 1
ATOM 611 N N . LEU A 1 81 ? -7.744 9.249 4.719 1.00 95.19 81 LEU A N 1
ATOM 612 C CA . LEU A 1 81 ? -8.861 8.737 3.926 1.00 95.19 81 LEU A CA 1
ATOM 613 C C . LEU A 1 81 ? -10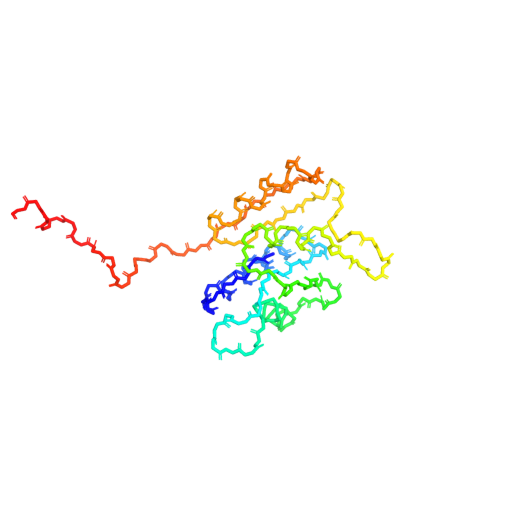.059 8.436 4.825 1.00 95.19 81 LEU A C 1
ATOM 615 O O . LEU A 1 81 ? -9.907 7.960 5.956 1.00 95.19 81 LEU A O 1
ATOM 619 N N . ARG A 1 82 ? -11.254 8.699 4.297 1.00 95.56 82 ARG A N 1
ATOM 620 C CA . ARG A 1 82 ? -12.523 8.457 4.978 1.00 95.56 82 ARG A CA 1
ATOM 621 C C . ARG A 1 82 ? -13.441 7.588 4.134 1.00 95.56 82 ARG A C 1
ATOM 623 O O . ARG A 1 82 ? -13.341 7.607 2.909 1.00 95.56 82 ARG A O 1
ATOM 630 N N . ASP A 1 83 ? -14.297 6.828 4.801 1.00 92.88 83 ASP A N 1
ATOM 631 C CA . ASP A 1 83 ? -15.355 6.058 4.157 1.00 92.88 83 ASP A CA 1
ATOM 632 C C . ASP A 1 83 ? -16.626 6.879 3.920 1.00 92.88 83 ASP A C 1
ATOM 634 O O . ASP A 1 83 ? -16.681 8.077 4.208 1.00 92.88 83 ASP A O 1
ATOM 638 N N . GLU A 1 84 ? -17.642 6.233 3.349 1.00 89.19 84 GLU A N 1
ATOM 639 C CA . GLU A 1 84 ? -18.928 6.849 3.001 1.00 89.19 84 GLU A CA 1
ATOM 640 C C . GLU A 1 84 ? -19.665 7.425 4.222 1.00 89.19 84 GLU A C 1
ATOM 642 O O . GLU A 1 84 ? -20.465 8.348 4.083 1.00 89.19 84 GLU A O 1
ATOM 647 N N . LEU A 1 85 ? -19.363 6.929 5.427 1.00 90.69 85 LEU A N 1
ATOM 648 C CA . LEU A 1 85 ? -19.912 7.420 6.693 1.00 90.69 85 LEU A CA 1
ATOM 649 C C . LEU A 1 85 ? -19.063 8.550 7.299 1.00 90.69 85 LEU A C 1
ATOM 651 O O . LEU A 1 85 ? -19.346 9.032 8.396 1.00 90.69 85 LEU A O 1
ATOM 655 N N . GLY A 1 86 ? -18.003 8.971 6.606 1.00 92.12 86 GLY A N 1
ATOM 656 C CA . GLY A 1 86 ? -17.069 9.989 7.064 1.00 92.12 86 GLY A CA 1
ATOM 657 C C . GLY A 1 86 ? -16.111 9.503 8.152 1.00 92.12 86 GLY A C 1
ATOM 658 O O . GLY A 1 86 ? -15.387 10.325 8.720 1.00 92.12 86 GLY A O 1
ATOM 659 N N . GLN A 1 87 ? -16.060 8.205 8.457 1.00 92.44 87 GLN A N 1
ATOM 660 C CA . GLN A 1 87 ? -15.116 7.650 9.428 1.00 92.44 87 GLN A CA 1
ATOM 661 C C . GLN A 1 87 ? -13.748 7.475 8.777 1.00 92.44 87 GLN A C 1
ATOM 663 O O . GLN A 1 87 ? -13.656 7.278 7.568 1.00 92.44 87 GLN A O 1
ATOM 668 N N . LYS A 1 88 ? -12.662 7.573 9.553 1.00 94.19 88 LYS A N 1
ATOM 669 C CA . LYS A 1 88 ? -11.331 7.273 9.009 1.00 94.19 88 LYS A CA 1
ATOM 670 C C . LYS A 1 88 ? -11.297 5.815 8.560 1.00 94.19 88 LYS A C 1
ATOM 672 O O . LYS A 1 88 ? -11.760 4.940 9.283 1.00 94.19 88 LYS A O 1
ATOM 677 N N . VAL A 1 89 ? -10.714 5.562 7.392 1.00 94.88 89 VAL A N 1
ATOM 678 C CA . VAL A 1 89 ? -10.563 4.194 6.874 1.00 94.88 89 VAL A CA 1
ATOM 679 C C . VAL A 1 89 ? -9.664 3.369 7.793 1.00 94.88 89 VAL A C 1
ATOM 681 O O . VAL A 1 89 ? -9.978 2.211 8.044 1.00 94.88 89 VAL A O 1
ATOM 684 N N . ILE A 1 90 ? -8.583 3.981 8.292 1.00 94.31 90 ILE A N 1
ATOM 685 C CA . ILE A 1 90 ? -7.691 3.415 9.311 1.00 94.31 90 ILE A CA 1
ATOM 686 C C . ILE A 1 90 ? -8.148 3.917 10.683 1.00 94.31 90 ILE A C 1
ATOM 688 O O . ILE A 1 90 ? -8.158 5.129 10.927 1.00 94.31 90 ILE A O 1
ATOM 692 N N . GLN A 1 91 ? -8.505 2.992 11.565 1.00 93.44 91 GLN A N 1
ATOM 693 C CA . GLN A 1 91 ? -8.975 3.247 12.922 1.00 93.44 91 GLN A CA 1
ATOM 694 C C . GLN A 1 91 ? -7.986 2.712 13.960 1.00 93.44 91 GLN A C 1
ATOM 696 O O . GLN A 1 91 ? -7.124 1.886 13.666 1.00 93.44 91 GLN A O 1
ATOM 701 N N . GLU A 1 92 ? -8.094 3.208 15.192 1.00 90.50 92 GLU A N 1
ATOM 702 C CA . GLU A 1 92 ? -7.264 2.730 16.300 1.00 90.50 92 GLU A CA 1
ATOM 703 C C . GLU A 1 92 ? -7.497 1.234 16.543 1.00 90.50 92 GLU A C 1
ATOM 705 O O . GLU A 1 92 ? -8.627 0.753 16.479 1.00 90.50 92 GLU A O 1
ATOM 710 N N . ASN A 1 93 ? -6.428 0.507 16.877 1.00 90.94 93 ASN A N 1
ATOM 711 C CA . ASN A 1 93 ? -6.405 -0.950 17.066 1.00 90.94 93 ASN A CA 1
ATOM 712 C C . ASN A 1 93 ? -6.589 -1.800 15.794 1.00 90.94 93 ASN A C 1
ATOM 714 O O . ASN A 1 93 ? -6.562 -3.031 15.891 1.00 90.94 93 ASN A O 1
ATOM 718 N N . ASP A 1 94 ? -6.685 -1.193 14.607 1.00 92.31 94 ASP A N 1
ATOM 719 C CA . ASP A 1 94 ? -6.687 -1.949 13.354 1.00 92.31 94 ASP A CA 1
ATOM 720 C C . ASP A 1 94 ? -5.387 -2.752 13.177 1.00 92.31 94 ASP A C 1
ATOM 722 O O . ASP A 1 94 ? -4.284 -2.330 13.548 1.00 92.31 94 ASP A O 1
ATOM 726 N N . SER A 1 95 ? -5.501 -3.919 12.542 1.00 93.44 95 SER A N 1
ATOM 727 C CA . SER A 1 95 ? -4.347 -4.655 12.018 1.00 93.44 95 SER A CA 1
ATOM 728 C C . SER A 1 95 ? -4.073 -4.211 10.586 1.00 93.44 95 SER A C 1
ATOM 730 O O . SER A 1 95 ? -4.831 -4.535 9.675 1.00 93.44 95 SER A O 1
ATOM 732 N N . VAL A 1 96 ? -2.973 -3.490 10.372 1.00 93.38 96 VAL A N 1
ATOM 733 C CA . VAL A 1 96 ? -2.669 -2.878 9.069 1.00 93.38 96 VAL A CA 1
ATOM 734 C C . VAL A 1 96 ? -1.489 -3.579 8.408 1.00 93.38 96 VAL A C 1
ATOM 736 O O . VAL A 1 96 ? -0.413 -3.678 8.995 1.00 93.38 96 VAL A O 1
ATOM 739 N N . PHE A 1 97 ? -1.662 -4.024 7.162 1.00 93.12 97 PHE A N 1
ATOM 740 C CA . PHE A 1 97 ? -0.589 -4.607 6.354 1.00 93.12 97 PHE A CA 1
ATOM 741 C C . PHE A 1 97 ? -0.124 -3.627 5.280 1.00 93.12 97 PHE A C 1
ATOM 743 O O . PHE A 1 97 ? -0.890 -3.208 4.410 1.00 93.12 97 PHE A O 1
ATOM 750 N N . VAL A 1 98 ? 1.159 -3.277 5.317 1.00 92.94 98 VAL A N 1
ATOM 751 C CA . VAL A 1 98 ? 1.777 -2.409 4.315 1.00 92.94 98 VAL A CA 1
ATOM 752 C C . VAL A 1 98 ? 2.523 -3.256 3.291 1.00 92.94 98 VAL A C 1
ATOM 754 O O . VAL A 1 98 ? 3.509 -3.910 3.619 1.00 92.94 98 VAL A O 1
ATOM 757 N N . VAL A 1 99 ? 2.058 -3.200 2.042 1.00 91.50 99 VAL A N 1
ATOM 758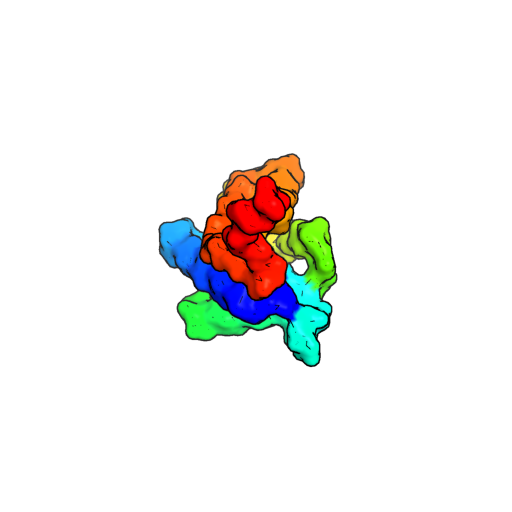 C CA . VAL A 1 99 ? 2.667 -3.873 0.883 1.00 91.50 99 VAL A CA 1
ATOM 759 C C . VAL A 1 99 ? 3.398 -2.843 0.024 1.00 91.50 99 VAL A C 1
ATOM 761 O O . VAL A 1 99 ? 2.767 -1.914 -0.493 1.00 91.50 99 VAL A O 1
ATOM 764 N N . SER A 1 100 ? 4.719 -2.994 -0.092 1.00 87.56 100 SER A N 1
ATOM 765 C CA . SER A 1 100 ? 5.621 -2.239 -0.976 1.00 87.56 100 SER A CA 1
ATOM 766 C C . SER A 1 100 ? 6.996 -2.935 -1.019 1.00 87.56 100 SER A C 1
ATOM 768 O O . SER A 1 100 ? 7.145 -4.046 -0.518 1.00 87.56 100 SER A O 1
ATOM 770 N N . ASP A 1 101 ? 8.012 -2.284 -1.586 1.00 78.31 101 ASP A N 1
ATOM 771 C CA . ASP A 1 101 ? 9.413 -2.666 -1.377 1.00 78.31 101 ASP A CA 1
ATOM 772 C C . ASP A 1 101 ? 9.879 -2.419 0.073 1.00 78.31 101 ASP A C 1
ATOM 774 O O . ASP A 1 101 ? 9.204 -1.772 0.882 1.00 78.31 101 ASP A O 1
ATOM 778 N N . HIS A 1 102 ? 11.063 -2.941 0.394 1.00 69.06 102 HIS A N 1
ATOM 779 C CA . HIS A 1 102 ? 11.633 -2.910 1.737 1.00 69.06 102 HIS A CA 1
ATOM 780 C C . HIS A 1 102 ? 11.798 -1.503 2.322 1.00 69.06 102 HIS A C 1
ATOM 782 O O . HIS A 1 102 ? 11.423 -1.277 3.473 1.00 69.06 102 HIS A O 1
ATOM 788 N N . TRP A 1 103 ? 12.285 -0.535 1.544 1.00 74.38 103 TRP A N 1
ATOM 789 C CA . TRP A 1 103 ? 12.507 0.826 2.037 1.00 74.38 103 TRP A CA 1
ATOM 790 C C . TRP A 1 103 ? 11.204 1.557 2.356 1.00 74.38 103 TRP A C 1
ATOM 792 O O . TRP A 1 103 ? 11.129 2.304 3.335 1.00 74.38 103 TRP A O 1
ATOM 802 N N . HIS A 1 104 ? 10.161 1.340 1.557 1.00 81.12 104 HIS A N 1
ATOM 803 C CA . HIS A 1 104 ? 8.893 2.034 1.726 1.00 81.12 104 HIS A CA 1
ATOM 804 C C . HIS A 1 104 ? 7.975 1.344 2.737 1.00 81.12 104 HIS A C 1
ATOM 806 O O . HIS A 1 104 ? 7.404 2.015 3.601 1.00 81.12 104 HIS A O 1
ATOM 812 N N . ALA A 1 105 ? 7.835 0.016 2.661 1.00 83.12 105 ALA A N 1
ATOM 813 C CA . ALA A 1 105 ? 6.884 -0.726 3.486 1.00 83.12 105 ALA A CA 1
ATOM 814 C C . ALA A 1 105 ? 7.232 -0.628 4.977 1.00 83.12 105 ALA A C 1
ATOM 816 O O . ALA A 1 105 ? 6.364 -0.311 5.792 1.00 83.12 105 ALA A O 1
ATOM 817 N N . ILE A 1 106 ? 8.512 -0.809 5.320 1.00 88.88 106 ILE A N 1
ATOM 818 C CA . ILE A 1 106 ? 9.007 -0.714 6.700 1.00 88.88 106 ILE A CA 1
ATOM 819 C C . ILE A 1 106 ? 8.769 0.696 7.250 1.00 88.88 106 ILE A C 1
ATOM 821 O O . ILE A 1 106 ? 8.234 0.866 8.345 1.00 88.88 106 ILE A O 1
ATOM 825 N N . ALA A 1 107 ? 9.122 1.721 6.472 1.00 87.75 107 ALA A N 1
ATOM 826 C CA . ALA A 1 107 ? 9.043 3.111 6.900 1.00 87.75 107 ALA A CA 1
ATOM 827 C C . ALA A 1 107 ? 7.600 3.596 7.125 1.00 87.75 107 ALA A C 1
ATOM 829 O O . ALA A 1 107 ? 7.363 4.421 8.012 1.00 87.75 107 ALA A O 1
ATOM 830 N N . VAL A 1 108 ? 6.637 3.120 6.330 1.00 90.50 108 VAL A N 1
ATOM 831 C CA . VAL A 1 108 ? 5.213 3.445 6.512 1.00 90.50 108 VAL A CA 1
ATOM 832 C C . VAL A 1 108 ? 4.610 2.633 7.659 1.00 90.50 108 VAL A C 1
ATOM 834 O O . VAL A 1 108 ? 3.951 3.220 8.515 1.00 90.50 108 VAL A O 1
ATOM 837 N N . ALA A 1 109 ? 4.892 1.327 7.745 1.00 91.75 109 ALA A N 1
ATOM 838 C CA . ALA A 1 109 ? 4.406 0.486 8.841 1.00 91.75 109 ALA A CA 1
ATOM 839 C C . ALA A 1 109 ? 4.886 0.995 10.211 1.00 91.75 109 ALA A C 1
ATOM 841 O O . ALA A 1 109 ? 4.091 1.100 11.142 1.00 91.75 109 ALA A O 1
ATOM 842 N N . ALA A 1 110 ? 6.155 1.398 10.326 1.00 92.69 110 ALA A N 1
ATOM 843 C CA . ALA A 1 110 ? 6.703 1.952 11.564 1.00 92.69 110 ALA A CA 1
ATOM 844 C C . ALA A 1 110 ? 6.011 3.258 11.994 1.00 92.69 110 ALA A C 1
ATOM 846 O O . ALA A 1 110 ? 5.778 3.471 13.183 1.00 92.69 110 ALA A O 1
ATOM 847 N N . ARG A 1 111 ? 5.663 4.135 11.038 1.00 94.19 111 ARG A N 1
ATOM 848 C CA . ARG A 1 111 ? 4.945 5.385 11.333 1.00 94.19 111 ARG A CA 1
ATOM 849 C C . ARG A 1 111 ? 3.522 5.115 11.809 1.00 94.19 111 ARG A C 1
ATOM 851 O O . ARG A 1 111 ? 3.144 5.663 12.836 1.00 94.19 111 ARG A O 1
ATOM 858 N N . LEU A 1 112 ? 2.796 4.236 11.116 1.00 93.75 112 LEU A N 1
ATOM 859 C CA . LEU A 1 112 ? 1.451 3.813 11.514 1.00 93.75 112 LEU A CA 1
ATOM 860 C C . LEU A 1 112 ? 1.451 3.236 12.936 1.00 93.75 112 LEU A C 1
ATOM 862 O O . LEU A 1 112 ? 0.680 3.669 13.785 1.00 93.75 112 LEU A O 1
ATOM 866 N N . ASN A 1 113 ? 2.378 2.324 13.238 1.00 94.31 113 ASN A N 1
ATOM 867 C CA . ASN A 1 113 ? 2.483 1.737 14.575 1.00 94.31 113 ASN A CA 1
ATOM 868 C C . ASN A 1 113 ? 2.743 2.805 15.658 1.00 94.31 113 ASN A C 1
ATOM 870 O O . ASN A 1 113 ? 2.087 2.828 16.694 1.00 94.31 113 ASN A O 1
ATOM 874 N N . LYS A 1 114 ? 3.665 3.739 15.388 1.00 93.94 114 LYS A N 1
ATOM 875 C CA . LYS A 1 114 ? 4.084 4.764 16.353 1.00 93.94 114 LYS A CA 1
ATOM 876 C C . LYS A 1 114 ? 3.053 5.874 16.580 1.00 93.94 114 LYS A C 1
ATOM 878 O O . LYS A 1 114 ? 2.997 6.412 17.682 1.00 93.94 114 LYS A O 1
ATOM 883 N N . TYR A 1 115 ? 2.315 6.274 15.546 1.00 94.44 115 TYR A N 1
ATOM 884 C CA . TYR A 1 115 ? 1.533 7.518 15.551 1.00 94.44 115 TYR A CA 1
ATOM 885 C C . TYR A 1 115 ? 0.029 7.334 15.327 1.00 94.44 115 TYR A C 1
ATOM 887 O O . TYR A 1 115 ? -0.708 8.312 15.463 1.00 94.44 115 TYR A O 1
ATOM 895 N N . ASP A 1 116 ? -0.426 6.133 14.962 1.00 93.81 116 ASP A N 1
ATOM 896 C CA . ASP A 1 116 ? -1.839 5.844 14.685 1.00 93.81 116 ASP A CA 1
ATOM 897 C C . ASP A 1 116 ? -2.428 4.773 15.613 1.00 93.81 116 ASP A C 1
ATOM 899 O O . ASP A 1 116 ? -3.583 4.401 15.443 1.00 93.81 116 ASP A O 1
ATOM 903 N N . HIS A 1 117 ? -1.666 4.288 16.602 1.00 91.44 117 HIS A N 1
ATOM 904 C CA . HIS A 1 117 ? -2.129 3.282 17.571 1.00 91.44 117 HIS A CA 1
ATOM 905 C C . HIS A 1 117 ? -2.702 2.013 16.903 1.00 91.44 117 HIS A C 1
ATOM 907 O O . HIS A 1 117 ? -3.651 1.402 17.393 1.00 91.44 117 HIS A O 1
ATOM 913 N N . VAL A 1 118 ? -2.114 1.612 15.772 1.00 93.25 118 VAL A N 1
ATOM 914 C CA . VAL A 1 118 ? -2.469 0.392 15.030 1.00 93.25 118 VAL A CA 1
ATOM 915 C C . VAL A 1 118 ? -1.402 -0.686 15.176 1.00 93.25 118 VAL A C 1
ATOM 917 O O . VAL A 1 118 ? -0.217 -0.401 15.369 1.00 93.25 118 VAL A O 1
ATOM 920 N N . ILE A 1 119 ? -1.790 -1.945 14.978 1.00 94.06 119 ILE A N 1
ATOM 921 C CA . ILE A 1 119 ? -0.852 -3.068 14.887 1.00 94.06 119 ILE A CA 1
ATOM 922 C C . ILE A 1 119 ? -0.399 -3.186 13.428 1.00 94.06 119 ILE A C 1
ATOM 924 O O . ILE A 1 119 ? -0.888 -4.015 12.657 1.00 94.06 119 ILE A O 1
ATOM 928 N N . ALA A 1 120 ? 0.530 -2.316 13.027 1.00 91.50 120 ALA A N 1
ATOM 929 C CA . ALA A 1 120 ? 1.052 -2.320 11.664 1.00 91.50 120 ALA A CA 1
ATOM 930 C C . ALA A 1 120 ? 2.130 -3.397 11.458 1.00 91.50 120 ALA A C 1
ATOM 932 O O . ALA A 1 120 ? 3.090 -3.496 12.226 1.00 91.50 120 ALA A O 1
ATOM 933 N N . LYS A 1 121 ? 1.991 -4.162 10.374 1.00 91.62 121 LYS A N 1
ATOM 934 C CA . LYS A 1 121 ? 2.967 -5.122 9.849 1.00 91.62 121 LYS A CA 1
ATOM 935 C C . LYS A 1 121 ? 3.309 -4.735 8.413 1.00 91.62 121 LYS A C 1
ATOM 937 O O . LYS A 1 121 ? 2.478 -4.185 7.695 1.00 91.62 121 LYS A O 1
ATOM 942 N N . PHE A 1 122 ? 4.524 -5.028 7.978 1.00 88.25 122 PHE A N 1
ATOM 943 C CA . PHE A 1 122 ? 4.902 -4.899 6.573 1.00 88.25 122 PHE A CA 1
ATOM 944 C C . PHE A 1 122 ? 5.010 -6.284 5.941 1.00 88.25 122 PHE A C 1
ATOM 946 O O . PHE A 1 122 ? 5.306 -7.264 6.625 1.00 88.25 122 PHE A O 1
ATOM 953 N N . PHE A 1 123 ? 4.760 -6.355 4.640 1.00 82.94 123 PHE A N 1
ATOM 954 C CA . PHE A 1 123 ? 4.948 -7.560 3.849 1.00 82.94 123 PHE A CA 1
ATOM 955 C C . PHE A 1 123 ? 5.718 -7.195 2.584 1.00 82.94 123 PHE A C 1
ATOM 957 O O . PHE A 1 123 ? 5.339 -6.267 1.864 1.00 82.94 123 PHE A O 1
ATOM 964 N N . ILE A 1 124 ? 6.824 -7.899 2.360 1.00 78.56 124 ILE A N 1
ATOM 965 C CA . ILE A 1 124 ? 7.724 -7.705 1.227 1.00 78.56 124 ILE A CA 1
ATOM 966 C C . ILE A 1 124 ? 7.956 -9.087 0.634 1.00 78.56 124 ILE A C 1
ATOM 968 O O . ILE A 1 124 ? 8.400 -9.990 1.338 1.00 78.56 124 ILE A O 1
ATOM 972 N N . GLU A 1 125 ? 7.668 -9.230 -0.649 1.00 69.00 125 GLU A N 1
ATOM 973 C CA . GLU A 1 125 ? 7.921 -10.443 -1.416 1.00 69.00 125 GLU A CA 1
ATOM 974 C C . GLU A 1 125 ? 8.341 -10.029 -2.828 1.00 69.00 125 GLU A C 1
ATOM 976 O O . GLU A 1 125 ? 7.789 -9.088 -3.410 1.00 69.00 125 GLU A O 1
ATOM 981 N N . GLY A 1 126 ? 9.377 -10.676 -3.350 1.00 64.81 126 GLY A N 1
ATOM 982 C CA . GLY A 1 126 ? 9.939 -10.385 -4.660 1.00 64.81 126 GLY A CA 1
ATOM 983 C C . GLY A 1 126 ? 11.183 -11.220 -4.931 1.00 64.81 126 GLY A C 1
ATOM 984 O O . GLY A 1 126 ? 11.851 -11.670 -3.999 1.00 64.81 126 GLY A O 1
ATOM 985 N N . ASP A 1 127 ? 11.492 -11.402 -6.210 1.00 59.69 127 ASP A N 1
ATOM 986 C CA . ASP A 1 127 ? 12.672 -12.144 -6.634 1.00 59.69 127 ASP A CA 1
ATOM 987 C C . ASP A 1 127 ? 13.933 -11.280 -6.519 1.00 59.69 127 ASP A C 1
ATOM 989 O O . ASP A 1 127 ? 13.972 -10.131 -6.968 1.00 59.69 127 ASP A O 1
ATOM 993 N N . LEU A 1 128 ? 15.000 -11.853 -5.959 1.00 62.25 128 LEU A N 1
ATOM 994 C CA . LEU A 1 128 ? 16.345 -11.275 -5.985 1.00 62.25 128 LEU A CA 1
ATOM 995 C C . LEU A 1 128 ? 17.015 -11.616 -7.319 1.00 62.25 128 LEU A C 1
ATOM 997 O O . LEU A 1 128 ? 18.013 -12.334 -7.365 1.00 62.25 128 LEU A O 1
ATOM 1001 N N . LEU A 1 129 ? 16.432 -11.140 -8.418 1.00 63.59 129 LEU A N 1
ATOM 1002 C CA . LEU A 1 129 ? 17.104 -11.202 -9.706 1.00 63.59 129 LEU A CA 1
ATOM 1003 C C . LEU A 1 129 ? 18.096 -10.041 -9.799 1.00 63.59 129 LEU A C 1
ATOM 1005 O O . LEU A 1 129 ? 17.718 -8.895 -9.529 1.00 63.59 129 LEU A O 1
ATOM 1009 N N . PRO A 1 130 ? 19.353 -10.310 -10.179 1.00 63.91 130 PRO A N 1
ATOM 1010 C CA . PRO A 1 130 ? 20.301 -9.246 -10.439 1.00 63.91 130 PRO A CA 1
ATOM 1011 C C . PRO A 1 130 ? 19.784 -8.353 -11.562 1.00 63.91 130 PRO A C 1
ATOM 1013 O O . PRO A 1 130 ? 19.207 -8.816 -12.551 1.00 63.91 130 PRO A O 1
ATOM 1016 N N . LYS A 1 131 ? 19.977 -7.047 -11.405 1.00 65.00 131 LYS A N 1
ATOM 1017 C CA . LYS A 1 131 ? 19.679 -6.084 -12.459 1.00 65.00 131 LYS A CA 1
ATOM 1018 C C . LYS A 1 131 ? 20.590 -6.366 -13.656 1.00 65.00 131 LYS A C 1
ATOM 1020 O O . LYS A 1 131 ? 21.714 -6.825 -13.468 1.00 65.00 131 LYS A O 1
ATOM 1025 N N . PRO A 1 132 ? 20.188 -5.980 -14.879 1.00 69.88 132 PRO A N 1
ATOM 1026 C CA . PRO A 1 132 ? 21.060 -6.081 -16.054 1.00 69.88 132 PRO A CA 1
ATOM 1027 C C . PRO A 1 132 ? 22.411 -5.360 -15.899 1.00 69.88 132 PRO A C 1
ATOM 1029 O O . PRO A 1 132 ? 23.348 -5.638 -16.636 1.00 69.88 132 PRO A O 1
ATOM 1032 N N . THR A 1 133 ? 22.497 -4.411 -14.964 1.00 71.81 133 THR A N 1
ATOM 1033 C CA . THR A 1 133 ? 23.695 -3.625 -14.644 1.00 71.81 133 THR A CA 1
ATOM 1034 C C . THR A 1 133 ? 24.561 -4.228 -13.542 1.00 71.81 133 THR A C 1
ATOM 1036 O O . THR A 1 133 ? 25.618 -3.675 -13.245 1.00 71.81 133 THR A O 1
ATOM 1039 N N . ASP A 1 134 ? 24.106 -5.289 -12.881 1.00 76.75 134 ASP A N 1
ATOM 1040 C CA . ASP A 1 134 ? 24.835 -5.866 -11.760 1.00 76.75 134 ASP A CA 1
ATOM 1041 C C . ASP A 1 134 ? 26.017 -6.688 -12.290 1.00 76.75 134 ASP A C 1
ATOM 1043 O O . ASP A 1 134 ? 25.870 -7.568 -13.138 1.00 76.75 134 ASP A O 1
ATOM 1047 N N . LEU A 1 135 ? 27.215 -6.392 -11.782 1.00 73.56 135 LEU A N 1
ATOM 1048 C CA . LEU A 1 135 ? 28.402 -7.209 -12.022 1.00 73.56 135 LEU A CA 1
ATOM 1049 C C . LEU A 1 135 ? 28.251 -8.507 -11.232 1.00 73.56 135 LEU A C 1
ATOM 1051 O O . LEU A 1 135 ? 28.340 -8.493 -10.012 1.00 73.56 135 LEU A O 1
ATOM 1055 N N . LEU A 1 136 ? 28.001 -9.617 -11.922 1.00 77.00 136 LEU A N 1
ATOM 1056 C CA . LEU A 1 136 ? 27.778 -10.919 -11.284 1.00 77.00 136 LEU A CA 1
ATOM 1057 C C . LEU A 1 136 ? 29.066 -11.696 -11.015 1.00 77.00 136 LEU A C 1
ATOM 1059 O O . LEU A 1 136 ? 29.134 -12.489 -10.078 1.00 77.00 136 LEU A O 1
ATOM 1063 N N . GLU A 1 137 ? 30.103 -11.442 -11.808 1.00 76.69 137 GLU A N 1
ATOM 1064 C CA . GLU A 1 137 ? 31.391 -12.115 -11.682 1.00 76.69 137 GLU A CA 1
ATOM 1065 C C . GLU A 1 137 ? 32.393 -11.253 -10.918 1.00 76.69 137 GLU A C 1
ATOM 1067 O O . GLU A 1 137 ? 33.284 -10.618 -11.477 1.00 76.69 137 GLU A O 1
ATOM 1072 N N . TYR A 1 138 ? 32.259 -11.252 -9.593 1.00 69.81 138 TYR A N 1
ATOM 1073 C CA . TYR A 1 138 ? 33.196 -10.560 -8.704 1.00 69.81 138 TYR A CA 1
ATOM 1074 C C . TYR A 1 138 ? 34.581 -11.232 -8.638 1.00 69.81 138 TYR A C 1
ATOM 1076 O O . TYR A 1 138 ? 35.548 -10.604 -8.213 1.00 69.81 138 TYR A O 1
ATOM 1084 N N . GLY A 1 139 ? 34.698 -12.497 -9.062 1.00 70.88 139 GLY A N 1
ATOM 1085 C CA . GLY A 1 139 ? 35.936 -13.284 -8.979 1.00 70.88 139 GLY A CA 1
ATOM 1086 C C . GLY A 1 139 ? 37.071 -12.787 -9.880 1.00 70.88 139 GLY A C 1
ATOM 1087 O O . GLY A 1 139 ? 38.234 -13.024 -9.570 1.00 70.88 139 GLY A O 1
ATOM 1088 N N . GLY A 1 140 ? 36.754 -12.058 -10.954 1.00 64.19 140 GLY A N 1
ATOM 1089 C CA . GLY A 1 140 ? 37.750 -11.458 -11.848 1.00 64.19 140 GLY A CA 1
ATOM 1090 C C . GLY A 1 140 ? 38.303 -10.110 -11.375 1.00 64.19 140 GLY A C 1
ATOM 1091 O O . GLY A 1 140 ? 39.220 -9.593 -11.998 1.00 64.19 140 GLY A O 1
ATOM 1092 N N . LEU A 1 141 ? 37.766 -9.527 -10.295 1.00 61.53 141 LEU A N 1
ATOM 1093 C CA . LEU A 1 141 ? 38.182 -8.205 -9.797 1.00 61.53 141 LEU A CA 1
ATOM 1094 C C . LEU A 1 141 ? 39.448 -8.242 -8.924 1.00 61.53 141 LEU A C 1
ATOM 1096 O O . LEU A 1 141 ? 39.970 -7.187 -8.572 1.00 61.53 141 LEU A O 1
ATOM 1100 N N . PHE A 1 142 ? 39.922 -9.435 -8.558 1.00 61.59 142 PHE A N 1
ATOM 1101 C CA . PHE A 1 142 ? 41.066 -9.633 -7.661 1.00 61.59 142 PHE A CA 1
ATOM 1102 C C . PHE A 1 142 ? 42.290 -10.272 -8.342 1.00 61.59 142 PHE A C 1
ATOM 1104 O O . PHE A 1 142 ? 43.251 -10.589 -7.642 1.00 61.59 142 PHE A O 1
ATOM 1111 N N . ASN A 1 143 ? 42.258 -10.451 -9.669 1.00 56.47 143 ASN A N 1
ATOM 1112 C CA . ASN A 1 143 ? 43.369 -10.982 -10.469 1.00 56.47 143 ASN A CA 1
ATOM 1113 C C . ASN A 1 143 ? 44.018 -9.899 -11.330 1.00 56.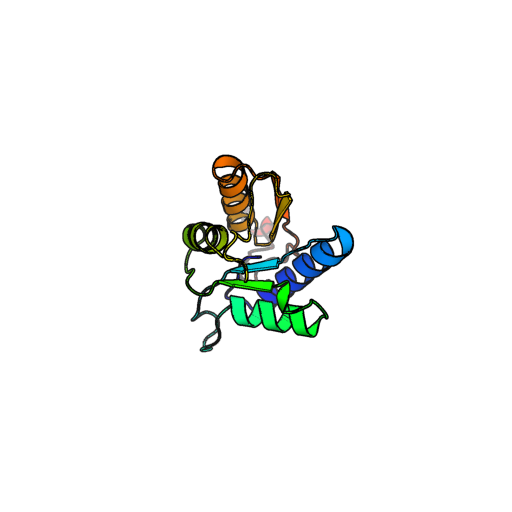47 143 ASN A C 1
ATOM 1115 O O . ASN A 1 143 ? 43.268 -9.079 -11.904 1.00 56.47 143 ASN A O 1
#

Radius of gyration: 16.76 Å; chains: 1; bounding box: 63×28×37 Å

Foldseek 3Di:
DEFDLDVVQLLVLLVVVVVCCVPVVDQAAEYEFAADRPVDRDTRQNVSLVSNVVVPDDSLRYHYHHHDPDLVSSLVRQQCDAHPVRHGPDAAAAEAEFGDAPVRQVVSQVCCVVPHNYNGDYDYDDDPDDDPPDDPCPVVVPD

Sequence (143 aa):
MLGSANLPTLTNRVNIALDLYRIKKIDKIIVSGGCGAHTSSICEATEMKNLLVAKGVAENSIYKEENSKTTVQNYIFSRVLRDELGQKVIQENDSVFVVSDHWHAIAVAARLNKYDHVIAKFFIEGDLLPKPTDLLEYGGLFN

Secondary structure (DSSP, 8-state):
-B--SSHHHHHHHHHHHHHHHHHHT-S-EEEE--S-STTSSS-HHHHHHHHHHHTT--GGGEEEE----SHHHHHHHHTT-B-TTS-BSS-TT-EEEEES-HHHHHHHHHHHHHHS--EEEEE-----PPPTT----GGGGG-